Protein AF-A0A225VAF0-F1 (afdb_monomer)

pLDDT: mean 89.98, std 11.51, range [35.47, 98.06]

Organism: NCBI:txid4795

Secondary structure (DSSP, 8-state):
----PPPPHHHHHHHHHHHS-HHHHHHHHHS-HHHHT-HHHHHHHHHHHTS-----HHHHHHH----SSS-HHHHHHHHHHHHHHTT--TTS-HHHHHHHHHHHHHH-S-HHHHHHHTT---S-HHHHHHHHHHHHHH--

Radius of gyration: 22.58 Å; Cα contacts (8 Å, |Δi|>4): 90; chains: 1; bounding box: 59×29×58 Å

Mean predicted aligned error: 10.96 Å

Solvent-accessible surface area (backbone atoms only — not comparable to full-atom values): 8358 Å² total; per-residue (Å²): 136,84,77,83,76,79,77,51,44,70,57,53,48,51,54,50,58,76,74,48,57,68,72,56,47,52,56,50,66,74,45,56,69,78,37,66,66,30,47,71,56,38,52,52,54,46,41,68,74,73,38,79,73,71,54,58,46,51,49,46,42,74,67,59,72,63,60,92,90,52,53,72,56,56,41,49,54,55,50,52,55,30,28,57,69,36,70,48,69,37,82,78,40,67,69,40,31,52,58,49,48,52,56,51,48,74,45,52,84,53,64,69,61,32,57,70,54,55,91,61,86,71,93,45,72,67,58,51,50,53,54,41,51,54,53,54,66,73,74,109

Structure (mmCIF, N/CA/C/O backbone):
data_AF-A0A225VAF0-F1
#
_entry.id   AF-A0A225VAF0-F1
#
loop_
_atom_site.group_PDB
_atom_site.id
_atom_site.type_symbol
_atom_site.label_atom_id
_atom_site.label_alt_id
_atom_site.label_comp_id
_atom_site.label_asym_id
_atom_site.label_entity_id
_atom_site.label_seq_id
_atom_site.pdbx_PDB_ins_code
_atom_site.Cartn_x
_atom_site.Cartn_y
_atom_site.Cartn_z
_atom_site.occupancy
_atom_site.B_iso_or_equiv
_atom_site.auth_seq_id
_atom_site.auth_comp_id
_atom_site.auth_asym_id
_atom_site.auth_atom_id
_atom_site.pdbx_PDB_model_num
ATOM 1 N N . MET A 1 1 ? 37.175 -11.756 -6.910 1.00 35.47 1 MET A N 1
ATOM 2 C CA . MET A 1 1 ? 36.093 -10.779 -7.172 1.00 35.47 1 MET A CA 1
ATOM 3 C C . MET A 1 1 ? 35.606 -10.979 -8.606 1.00 35.47 1 MET A C 1
ATOM 5 O O . MET A 1 1 ? 36.273 -10.520 -9.521 1.00 35.47 1 MET A O 1
ATOM 9 N N . ALA A 1 2 ? 34.526 -11.733 -8.835 1.00 41.34 2 ALA A N 1
ATOM 10 C CA . ALA A 1 2 ? 33.973 -11.918 -10.181 1.00 41.34 2 ALA A CA 1
ATOM 11 C C . ALA A 1 2 ? 32.941 -10.816 -10.452 1.00 41.34 2 ALA A C 1
ATOM 13 O O . ALA A 1 2 ? 31.879 -10.794 -9.832 1.00 41.34 2 ALA A O 1
ATOM 14 N N . ALA A 1 3 ? 33.261 -9.880 -11.345 1.00 48.00 3 ALA A N 1
ATOM 15 C CA . ALA A 1 3 ? 32.289 -8.906 -11.823 1.00 48.00 3 ALA A CA 1
ATOM 16 C C . ALA A 1 3 ? 31.180 -9.658 -12.578 1.00 48.00 3 ALA A C 1
ATOM 18 O O . ALA A 1 3 ? 31.452 -10.328 -13.574 1.00 48.00 3 ALA A O 1
ATOM 19 N N . GLN A 1 4 ? 29.932 -9.574 -12.109 1.00 49.56 4 GLN A N 1
ATOM 20 C CA . GLN A 1 4 ? 28.780 -10.042 -12.880 1.00 49.56 4 GLN A CA 1
ATOM 21 C C . GLN A 1 4 ? 28.731 -9.248 -14.191 1.00 49.56 4 GLN A C 1
ATOM 23 O O . GLN A 1 4 ? 28.367 -8.073 -14.206 1.00 49.56 4 GLN A O 1
ATOM 28 N N . ALA A 1 5 ? 29.135 -9.872 -15.297 1.00 56.84 5 ALA A N 1
ATOM 29 C CA . ALA A 1 5 ? 29.089 -9.242 -16.606 1.00 56.84 5 ALA A CA 1
ATOM 30 C C . ALA A 1 5 ? 27.634 -8.886 -16.956 1.00 56.84 5 ALA A C 1
ATOM 32 O O . ALA A 1 5 ? 26.764 -9.757 -17.053 1.00 56.84 5 ALA A O 1
ATOM 33 N N . SER A 1 6 ? 27.365 -7.594 -17.150 1.00 78.50 6 SER A N 1
ATOM 34 C CA . SER A 1 6 ? 26.067 -7.112 -17.626 1.00 78.50 6 SER A CA 1
ATOM 35 C C . SER A 1 6 ? 25.765 -7.740 -18.987 1.00 78.50 6 SER A C 1
ATOM 37 O O . SER A 1 6 ? 26.555 -7.631 -19.924 1.00 78.50 6 SER A O 1
ATOM 39 N N . TRP A 1 7 ? 24.623 -8.421 -19.110 1.00 86.94 7 TRP A N 1
ATOM 40 C CA . TRP A 1 7 ? 24.230 -9.045 -20.374 1.00 86.94 7 TRP A CA 1
ATOM 41 C C . TRP A 1 7 ? 24.088 -8.004 -21.489 1.00 86.94 7 TRP A C 1
ATOM 43 O O . TRP A 1 7 ? 23.518 -6.926 -21.283 1.00 86.94 7 TRP A O 1
ATOM 53 N N . SER A 1 8 ? 24.527 -8.364 -22.697 1.00 93.50 8 SER A N 1
ATOM 54 C CA . SER A 1 8 ? 24.326 -7.533 -23.886 1.00 93.50 8 SER A CA 1
ATOM 55 C C . SER A 1 8 ? 22.842 -7.420 -24.253 1.00 93.50 8 SER A C 1
ATOM 57 O O . SER A 1 8 ? 22.039 -8.318 -23.977 1.00 93.50 8 SER A O 1
ATOM 59 N N . ASP A 1 9 ? 22.474 -6.335 -24.939 1.00 93.31 9 ASP A N 1
ATOM 60 C CA . ASP A 1 9 ? 21.102 -6.104 -25.410 1.00 93.31 9 ASP A CA 1
ATOM 61 C C . ASP A 1 9 ? 20.579 -7.271 -26.250 1.00 93.31 9 ASP A C 1
ATOM 63 O O . ASP A 1 9 ? 19.448 -7.719 -26.061 1.00 93.31 9 ASP A O 1
ATOM 67 N N . LYS A 1 10 ? 21.425 -7.843 -27.117 1.00 93.94 10 LYS A N 1
ATOM 68 C CA . LYS A 1 10 ? 21.078 -9.018 -27.931 1.00 93.94 10 LYS A CA 1
ATOM 69 C C . LYS A 1 10 ? 20.636 -10.205 -27.068 1.00 93.94 10 LYS A C 1
ATOM 71 O O . LYS A 1 10 ? 1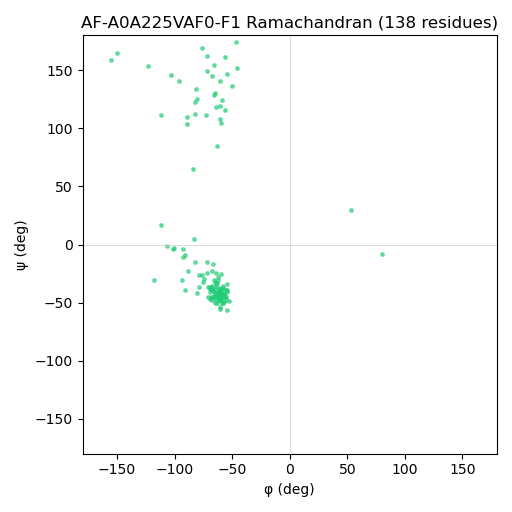9.652 -10.864 -27.406 1.00 93.94 10 LYS A O 1
ATOM 76 N N . VAL A 1 11 ? 21.336 -10.470 -25.962 1.00 95.12 11 VAL A N 1
ATOM 77 C CA . VAL A 1 11 ? 21.008 -11.569 -25.039 1.00 95.12 11 VAL A CA 1
ATOM 78 C C . VAL A 1 11 ? 19.707 -11.272 -24.293 1.00 95.12 11 VAL A C 1
ATOM 80 O O . VAL A 1 11 ? 18.815 -12.120 -24.272 1.00 95.12 11 VAL A O 1
ATOM 83 N N . LYS A 1 12 ? 19.549 -10.053 -23.758 1.00 94.75 12 LYS A N 1
ATOM 84 C CA . LYS A 1 12 ? 18.332 -9.628 -23.043 1.00 94.75 12 LYS A CA 1
ATOM 85 C C . LYS A 1 12 ? 17.085 -9.706 -23.929 1.00 94.75 12 LYS A C 1
ATOM 87 O O . LYS A 1 12 ? 16.072 -10.268 -23.522 1.00 94.75 12 LYS A O 1
ATOM 92 N N . ILE A 1 13 ? 17.177 -9.227 -25.171 1.00 95.56 13 ILE A N 1
ATOM 93 C CA . ILE A 1 13 ? 16.078 -9.260 -26.148 1.00 95.56 13 ILE A CA 1
ATOM 94 C C . ILE A 1 13 ? 15.718 -10.700 -26.526 1.00 95.56 13 ILE A C 1
ATOM 96 O O . ILE A 1 13 ? 14.536 -11.031 -26.625 1.00 95.56 13 ILE A O 1
ATOM 100 N N . ARG A 1 14 ? 16.713 -11.577 -26.720 1.00 95.19 14 ARG A N 1
ATOM 101 C CA . ARG A 1 14 ? 16.468 -12.997 -27.013 1.00 95.19 14 ARG A CA 1
ATOM 102 C C . ARG A 1 14 ? 15.710 -13.674 -25.869 1.00 95.19 14 ARG A C 1
ATOM 104 O O . ARG A 1 14 ? 14.711 -14.339 -26.125 1.00 95.19 14 ARG A O 1
ATOM 111 N N . GLN A 1 15 ? 16.156 -13.459 -24.631 1.00 94.56 15 GLN A N 1
ATOM 112 C CA . GLN A 1 15 ? 15.507 -13.996 -23.432 1.00 94.56 15 GLN A CA 1
ATOM 113 C C . GLN A 1 15 ? 14.083 -13.463 -23.264 1.00 94.56 15 GLN A C 1
ATOM 115 O O . GLN A 1 15 ? 13.165 -14.240 -23.020 1.00 94.56 15 GLN A O 1
ATOM 120 N N . PHE A 1 16 ? 13.884 -12.157 -23.466 1.00 93.31 16 PHE A N 1
ATOM 121 C CA . PHE A 1 16 ? 12.558 -11.545 -23.470 1.00 93.31 16 PHE A CA 1
ATOM 122 C C . PHE A 1 16 ? 11.640 -12.241 -24.476 1.00 93.31 16 PHE A C 1
ATOM 124 O O . PHE A 1 16 ? 10.624 -12.796 -24.080 1.00 93.31 16 PHE A O 1
ATOM 131 N N . ARG A 1 17 ? 12.023 -12.320 -25.756 1.00 93.44 17 ARG A N 1
ATOM 132 C CA . ARG A 1 17 ? 11.186 -12.948 -26.794 1.00 93.44 17 ARG A CA 1
ATOM 133 C C . ARG A 1 17 ? 10.849 -14.408 -26.493 1.00 93.44 17 ARG A C 1
ATOM 135 O O . ARG A 1 17 ? 9.736 -14.823 -26.789 1.00 93.44 17 ARG A O 1
ATOM 142 N N . GLY A 1 18 ? 11.784 -15.167 -25.919 1.00 93.56 18 GLY A N 1
ATOM 143 C CA . GLY A 1 18 ? 11.580 -16.580 -25.588 1.00 93.56 18 GLY A CA 1
ATOM 144 C C . GLY A 1 18 ? 10.561 -16.824 -24.472 1.00 93.56 18 GLY A C 1
ATOM 145 O O . GLY A 1 18 ? 9.987 -17.904 -24.409 1.00 93.56 18 GLY A O 1
ATOM 146 N N . ARG A 1 19 ? 10.309 -15.830 -23.611 1.00 93.19 19 ARG A N 1
ATOM 147 C CA . ARG A 1 19 ? 9.382 -15.940 -22.471 1.00 93.19 19 ARG A CA 1
ATOM 148 C C . ARG A 1 19 ? 8.019 -15.293 -22.718 1.00 93.19 19 ARG A C 1
ATOM 150 O O . ARG A 1 19 ? 7.161 -15.342 -21.843 1.00 93.19 19 ARG A O 1
ATOM 157 N N . MET A 1 20 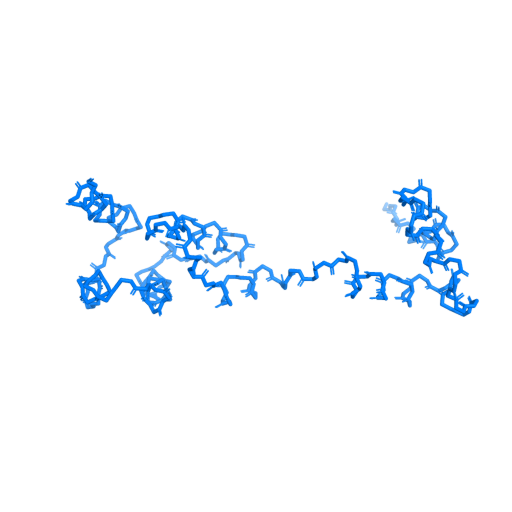? 7.826 -14.645 -23.866 1.00 92.88 20 MET A N 1
ATOM 158 C CA . MET A 1 20 ? 6.638 -13.833 -24.131 1.00 92.88 20 MET A CA 1
ATOM 159 C C . MET A 1 20 ? 5.557 -14.601 -24.913 1.00 92.88 20 MET A C 1
ATOM 161 O O . MET A 1 20 ? 5.885 -15.313 -25.870 1.00 92.88 20 MET A O 1
ATOM 165 N N . PRO A 1 21 ? 4.263 -14.414 -24.577 1.00 94.38 21 PRO A N 1
ATOM 166 C CA . PRO A 1 21 ? 3.142 -14.936 -25.361 1.00 94.38 21 PRO A CA 1
ATOM 167 C C . PRO A 1 21 ? 3.170 -14.472 -26.824 1.00 94.38 21 PRO A C 1
ATOM 169 O O . PRO A 1 21 ? 3.822 -13.480 -27.156 1.00 94.38 21 PRO A O 1
ATOM 172 N N . ALA A 1 22 ? 2.443 -15.173 -27.703 1.00 94.56 22 ALA A N 1
ATOM 173 C CA . ALA A 1 22 ? 2.379 -14.855 -29.138 1.00 94.56 22 ALA A CA 1
ATOM 174 C C . ALA A 1 22 ? 2.013 -13.384 -29.398 1.00 94.56 22 ALA A C 1
ATOM 176 O O . ALA A 1 22 ? 2.771 -12.676 -30.049 1.00 94.56 22 ALA A O 1
ATOM 177 N N . THR A 1 23 ? 0.965 -12.886 -28.744 1.00 94.62 23 THR A N 1
ATOM 178 C CA . THR A 1 23 ? 0.498 -11.495 -28.866 1.00 94.62 23 THR A CA 1
ATOM 179 C C . THR A 1 23 ? 1.581 -10.452 -28.568 1.00 94.62 23 THR A C 1
ATOM 181 O O . THR A 1 23 ? 1.697 -9.444 -29.261 1.00 94.62 23 THR A O 1
ATOM 184 N N . ILE A 1 24 ? 2.426 -10.696 -27.562 1.00 94.62 24 ILE A N 1
ATOM 185 C CA . ILE A 1 24 ? 3.539 -9.803 -27.209 1.00 94.62 24 ILE A CA 1
ATOM 186 C C . ILE A 1 24 ? 4.699 -9.935 -28.206 1.00 94.62 24 ILE A C 1
ATOM 188 O O . ILE A 1 24 ? 5.402 -8.958 -28.473 1.00 94.62 24 ILE A O 1
ATOM 192 N N . ARG A 1 25 ? 4.916 -11.125 -28.780 1.00 95.06 25 ARG A N 1
ATOM 193 C CA . ARG A 1 25 ? 5.910 -11.327 -29.846 1.00 95.06 25 ARG A CA 1
ATOM 194 C C . ARG A 1 25 ? 5.497 -10.627 -31.144 1.00 95.06 25 ARG A C 1
ATOM 196 O O . ARG A 1 25 ? 6.369 -10.036 -31.782 1.00 95.06 25 ARG A O 1
ATOM 203 N N . ASP A 1 26 ? 4.210 -10.623 -31.475 1.00 96.12 26 ASP A N 1
ATOM 204 C CA . ASP A 1 26 ? 3.661 -9.923 -32.642 1.00 96.12 26 ASP A CA 1
ATOM 205 C C . ASP A 1 26 ? 3.748 -8.405 -32.458 1.00 96.12 26 ASP A C 1
ATOM 207 O O . ASP A 1 26 ? 4.283 -7.699 -33.316 1.00 96.12 26 ASP A O 1
ATOM 211 N N . TRP A 1 27 ? 3.374 -7.908 -31.272 1.00 96.12 27 TRP A N 1
ATOM 212 C CA . TRP A 1 27 ? 3.626 -6.518 -30.892 1.00 96.12 27 TRP A CA 1
ATOM 213 C C . TRP A 1 27 ? 5.111 -6.156 -31.002 1.00 96.12 27 TRP A C 1
ATOM 215 O O . TRP A 1 27 ? 5.451 -5.110 -31.545 1.00 96.12 27 TRP A O 1
ATOM 225 N N . TYR A 1 28 ? 6.023 -7.008 -30.524 1.00 96.06 28 TYR A N 1
ATOM 226 C CA . TYR A 1 28 ? 7.457 -6.765 -30.682 1.00 96.06 28 TYR A CA 1
ATOM 227 C C . TYR A 1 28 ? 7.849 -6.667 -32.162 1.00 96.06 28 TYR A C 1
ATOM 229 O O . TYR A 1 28 ? 8.634 -5.785 -32.512 1.00 96.06 28 TYR A O 1
ATOM 237 N N . ALA A 1 29 ? 7.325 -7.546 -33.022 1.00 95.12 29 ALA A N 1
ATOM 238 C CA . ALA A 1 29 ? 7.664 -7.609 -34.443 1.00 95.12 29 ALA A CA 1
ATOM 239 C C . ALA A 1 29 ? 7.265 -6.338 -35.209 1.00 95.12 29 ALA A C 1
ATOM 241 O O . ALA A 1 29 ? 8.015 -5.918 -36.093 1.00 95.12 29 ALA A O 1
ATOM 242 N N . GLN A 1 30 ? 6.163 -5.688 -34.820 1.00 96.31 30 GLN A N 1
ATOM 243 C CA . GLN A 1 30 ? 5.694 -4.447 -35.447 1.00 96.31 30 GLN A CA 1
ATOM 244 C C . GLN A 1 30 ? 6.563 -3.219 -35.107 1.00 96.31 30 GLN A C 1
ATOM 246 O O . GLN A 1 30 ? 6.448 -2.171 -35.741 1.00 96.31 30 GLN A O 1
ATOM 251 N N . LEU A 1 31 ? 7.424 -3.303 -34.084 1.00 96.06 31 LEU A N 1
ATOM 252 C CA . LEU A 1 31 ? 8.233 -2.164 -33.652 1.00 96.06 31 LEU A CA 1
ATOM 253 C C . LEU A 1 31 ? 9.359 -1.838 -34.657 1.00 96.06 31 LEU A C 1
ATOM 255 O O . LEU A 1 31 ? 9.963 -2.743 -35.252 1.00 96.06 31 LEU A O 1
ATOM 259 N N . PRO A 1 32 ? 9.754 -0.552 -34.771 1.00 97.06 32 PRO A N 1
ATOM 260 C CA . PRO A 1 32 ? 10.910 -0.154 -35.566 1.00 97.06 32 PRO A CA 1
ATOM 261 C C . 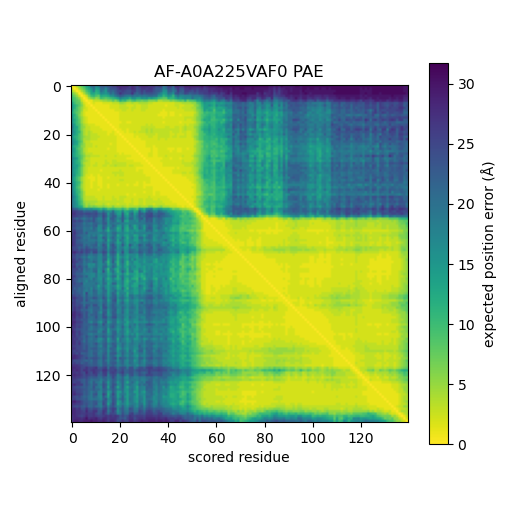PRO A 1 32 ? 12.180 -0.903 -35.154 1.00 97.06 32 PRO A C 1
ATOM 263 O O . PRO A 1 32 ? 12.406 -1.184 -33.972 1.00 97.06 32 PRO A O 1
ATOM 266 N N . LYS A 1 33 ? 13.059 -1.175 -36.125 1.00 95.88 33 LYS A N 1
ATOM 267 C CA . LYS A 1 33 ? 14.322 -1.901 -35.908 1.00 95.88 33 LYS A CA 1
ATOM 268 C C . LYS A 1 33 ? 15.188 -1.255 -34.811 1.00 95.88 33 LYS A C 1
ATOM 270 O O . LYS A 1 33 ? 15.733 -1.964 -33.969 1.00 95.88 33 LYS A O 1
ATOM 275 N N . SER A 1 34 ? 15.233 0.079 -34.760 1.00 95.00 34 SER A N 1
ATOM 276 C CA . SER A 1 34 ? 15.932 0.855 -33.720 1.00 95.00 34 SER A CA 1
ATOM 277 C C . SER A 1 34 ? 15.438 0.552 -32.301 1.00 95.00 34 SER A C 1
ATOM 279 O O . SER A 1 34 ? 16.229 0.502 -31.364 1.00 95.00 34 SER A O 1
ATOM 281 N N . THR A 1 35 ? 14.138 0.291 -32.140 1.00 94.62 35 THR A N 1
ATOM 282 C CA . THR A 1 35 ? 13.535 -0.093 -30.857 1.00 94.62 35 THR A CA 1
ATOM 283 C C . THR A 1 35 ? 13.748 -1.579 -30.573 1.00 94.62 35 THR A C 1
ATOM 285 O O . THR A 1 35 ? 14.092 -1.947 -29.455 1.00 94.62 35 THR A O 1
ATOM 288 N N . ARG A 1 36 ? 13.602 -2.446 -31.585 1.00 95.31 36 ARG A N 1
ATOM 289 C CA . ARG A 1 36 ? 13.732 -3.907 -31.440 1.00 95.31 36 ARG A CA 1
ATOM 290 C C . ARG A 1 36 ? 15.121 -4.387 -31.026 1.00 95.31 36 ARG A C 1
ATOM 292 O O . ARG A 1 36 ? 15.209 -5.487 -30.482 1.00 95.31 36 ARG A O 1
ATOM 299 N N . HIS A 1 37 ? 16.170 -3.611 -31.306 1.00 95.19 37 HIS A N 1
ATOM 300 C CA . HIS A 1 37 ? 17.566 -3.950 -30.997 1.00 95.19 37 HIS A CA 1
ATOM 301 C C . HIS A 1 37 ? 18.171 -3.166 -29.828 1.00 95.19 37 HIS A C 1
ATOM 303 O O . HIS A 1 37 ? 19.317 -3.426 -29.475 1.00 95.19 37 HIS A O 1
ATOM 309 N N . ASN A 1 38 ? 17.421 -2.245 -29.221 1.00 96.19 38 ASN A N 1
ATOM 310 C CA . ASN A 1 38 ? 17.858 -1.476 -28.063 1.00 96.19 38 ASN A CA 1
ATOM 311 C C . ASN A 1 38 ? 17.035 -1.901 -26.845 1.00 96.19 38 ASN A C 1
ATOM 313 O O . ASN A 1 38 ? 15.832 -1.633 -26.768 1.00 96.19 38 ASN A O 1
ATOM 317 N N . TRP A 1 39 ? 17.676 -2.567 -25.884 1.00 95.19 39 TRP A N 1
ATOM 318 C CA . TRP A 1 39 ? 16.989 -3.109 -24.714 1.00 95.19 39 TRP A CA 1
ATOM 319 C C . TRP A 1 39 ? 16.326 -2.011 -23.886 1.00 95.19 39 TRP A C 1
ATOM 321 O O . TRP A 1 39 ? 15.198 -2.191 -23.426 1.00 95.19 39 TRP A O 1
ATOM 331 N N . LYS A 1 40 ? 16.982 -0.856 -23.724 1.00 94.25 40 LYS A N 1
ATOM 332 C CA . LYS A 1 40 ? 16.452 0.263 -22.934 1.00 94.25 40 LYS A CA 1
ATOM 333 C C . LYS A 1 40 ? 15.153 0.798 -23.542 1.00 94.25 40 LYS A C 1
ATOM 335 O O . LYS A 1 40 ? 14.170 0.972 -22.824 1.00 94.25 40 LYS A O 1
ATOM 340 N N . LEU A 1 41 ? 15.115 1.002 -24.861 1.00 95.94 41 LEU A N 1
ATOM 341 C CA . LEU A 1 41 ? 13.913 1.468 -25.563 1.00 95.94 41 LEU A CA 1
ATOM 342 C C . LEU A 1 41 ? 12.793 0.421 -25.551 1.00 95.94 41 LEU A C 1
ATOM 344 O O . LEU A 1 41 ? 11.643 0.760 -25.259 1.00 95.94 41 LEU A O 1
ATOM 348 N N . LEU A 1 42 ? 13.124 -0.846 -25.823 1.00 95.62 42 LEU A N 1
ATOM 349 C CA . LEU A 1 42 ? 12.162 -1.948 -25.812 1.00 95.62 42 LEU A CA 1
ATOM 350 C C . LEU A 1 42 ? 11.519 -2.131 -24.432 1.00 95.62 42 LEU A C 1
ATOM 352 O O . LEU A 1 42 ? 10.294 -2.126 -24.323 1.00 95.62 42 LEU A O 1
ATOM 356 N N . SER A 1 43 ? 12.335 -2.268 -23.384 1.00 91.94 43 SER A N 1
ATOM 357 C CA . SER A 1 43 ? 11.862 -2.498 -22.012 1.00 91.94 43 SER A CA 1
ATOM 358 C C . SER A 1 43 ? 11.053 -1.318 -21.474 1.00 91.94 43 SER A C 1
ATOM 360 O O . SER A 1 43 ? 10.045 -1.537 -20.811 1.00 91.94 43 SER A O 1
ATOM 362 N N . THR A 1 44 ? 11.409 -0.079 -21.834 1.00 90.25 44 THR A N 1
ATOM 363 C CA . THR A 1 44 ? 10.613 1.111 -21.489 1.00 90.25 44 THR A CA 1
ATOM 364 C C . THR A 1 44 ? 9.232 1.074 -22.145 1.00 90.25 44 THR A C 1
ATOM 366 O O . THR A 1 44 ? 8.229 1.310 -21.474 1.00 90.25 44 THR A O 1
ATOM 369 N N . LYS A 1 45 ? 9.143 0.774 -23.450 1.00 92.81 45 LYS A N 1
ATOM 370 C CA . LYS A 1 45 ? 7.843 0.683 -24.139 1.00 92.81 45 LYS A CA 1
ATOM 371 C C . LYS A 1 45 ? 6.997 -0.470 -23.607 1.00 92.81 45 LYS A C 1
ATOM 373 O O . LYS A 1 45 ? 5.813 -0.277 -23.352 1.00 92.81 45 LYS A O 1
ATOM 378 N N . PHE A 1 46 ? 7.609 -1.636 -23.406 1.00 91.62 46 PHE A N 1
ATOM 379 C CA . PH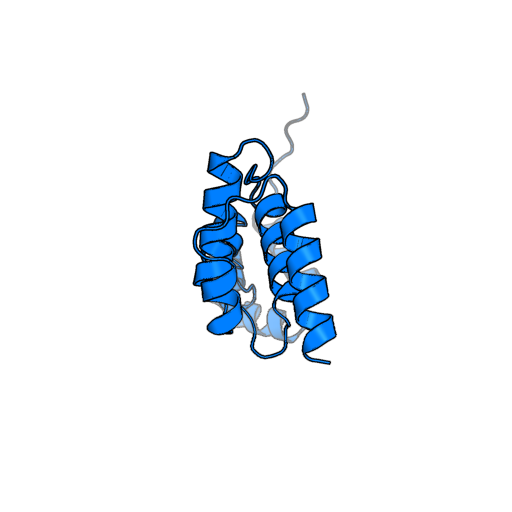E A 1 46 ? 6.934 -2.796 -22.831 1.00 91.62 46 PHE A CA 1
ATOM 380 C C . PHE A 1 46 ? 6.408 -2.487 -21.424 1.00 91.62 46 PHE A C 1
ATOM 382 O O . PHE A 1 46 ? 5.235 -2.709 -21.139 1.00 91.62 46 PHE A O 1
ATOM 389 N N . GLY A 1 47 ? 7.253 -1.890 -20.580 1.00 87.56 47 GLY A N 1
ATOM 390 C CA . GLY A 1 47 ? 6.904 -1.492 -19.222 1.00 87.56 47 GLY A CA 1
ATOM 391 C C . GLY A 1 47 ? 5.793 -0.445 -19.149 1.00 87.56 47 GLY A C 1
ATOM 392 O O . GLY A 1 47 ? 5.056 -0.440 -18.179 1.00 87.56 47 GLY A O 1
ATOM 393 N N . LYS A 1 48 ? 5.630 0.415 -20.162 1.00 84.62 48 LYS A N 1
ATOM 394 C CA . LYS A 1 48 ? 4.514 1.375 -20.234 1.00 84.62 48 LYS A CA 1
ATOM 395 C C . LYS A 1 48 ? 3.198 0.748 -20.695 1.00 84.62 48 LYS A C 1
ATOM 397 O O . LYS A 1 48 ? 2.143 1.182 -20.253 1.00 84.62 48 LYS A O 1
ATOM 402 N N . LEU A 1 49 ? 3.258 -0.207 -21.625 1.00 86.88 49 LEU A N 1
ATOM 403 C CA . LEU A 1 49 ? 2.068 -0.767 -22.277 1.00 86.88 49 LEU A CA 1
ATOM 404 C C . LEU A 1 49 ? 1.503 -1.991 -21.555 1.00 86.88 49 LEU A C 1
ATOM 406 O O . LEU A 1 49 ? 0.290 -2.152 -21.486 1.00 86.88 49 LEU A O 1
ATOM 410 N N . TYR A 1 50 ? 2.376 -2.858 -21.046 1.00 84.69 50 TYR A N 1
ATOM 411 C CA . TYR A 1 50 ? 1.990 -4.185 -20.560 1.00 84.69 50 TYR A CA 1
ATOM 412 C C . TYR A 1 50 ? 2.268 -4.386 -19.083 1.00 84.69 50 TYR A C 1
ATOM 414 O O . TYR A 1 50 ? 1.534 -5.105 -18.408 1.00 84.69 50 TYR A O 1
ATOM 422 N N . CYS A 1 51 ? 3.300 -3.737 -18.550 1.00 79.69 51 CYS A N 1
ATOM 423 C CA . CYS A 1 51 ? 3.431 -3.655 -17.110 1.00 79.69 51 CYS A CA 1
ATOM 424 C C . CYS A 1 51 ? 2.539 -2.509 -16.638 1.00 79.69 51 CYS A C 1
ATOM 426 O O . CYS A 1 51 ? 2.720 -1.356 -17.016 1.00 79.69 51 CYS A O 1
ATOM 428 N N . ARG A 1 52 ? 1.595 -2.791 -15.741 1.00 66.44 52 ARG A N 1
ATOM 429 C CA . ARG A 1 52 ? 1.205 -1.739 -14.807 1.00 66.44 52 ARG A CA 1
ATOM 430 C C . ARG A 1 52 ? 2.481 -1.421 -14.044 1.00 66.44 52 ARG A C 1
ATOM 432 O O . ARG A 1 52 ? 2.921 -2.256 -13.256 1.00 66.44 52 ARG A O 1
ATOM 439 N N . ILE A 1 53 ? 3.093 -0.262 -14.290 1.00 56.84 53 ILE A N 1
ATOM 440 C CA . ILE A 1 53 ? 3.998 0.323 -13.305 1.00 56.84 53 ILE A CA 1
ATOM 441 C C . ILE A 1 53 ? 3.092 0.595 -12.108 1.00 56.84 53 ILE A C 1
ATOM 443 O O . ILE A 1 53 ? 2.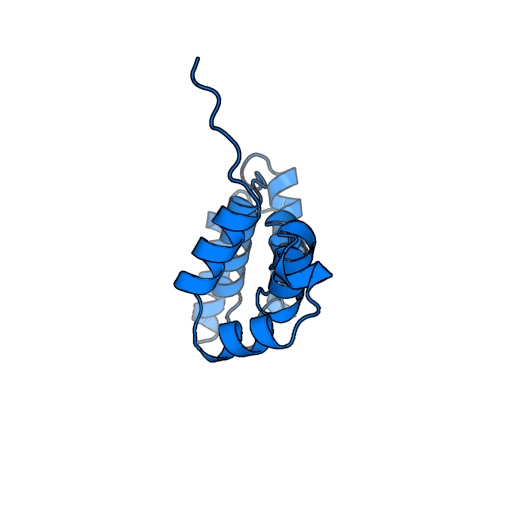494 1.656 -11.970 1.00 56.84 53 ILE A O 1
ATOM 447 N N . THR A 1 54 ? 2.888 -0.421 -11.274 1.00 57.50 54 THR A N 1
ATOM 448 C CA . THR A 1 54 ? 2.560 -0.172 -9.888 1.00 57.50 54 THR A CA 1
ATOM 449 C C . THR A 1 54 ? 3.714 0.693 -9.429 1.00 57.50 54 THR A C 1
ATOM 451 O O . THR A 1 54 ? 4.860 0.253 -9.548 1.00 57.50 54 THR A O 1
ATOM 454 N N . GLY A 1 55 ? 3.427 1.938 -9.055 1.00 65.25 55 GLY A N 1
ATOM 455 C CA . GLY A 1 55 ? 4.433 2.890 -8.606 1.00 65.25 55 GLY A CA 1
ATOM 456 C C . GLY A 1 55 ? 5.397 2.290 -7.585 1.00 65.25 55 GLY A C 1
ATOM 457 O O . GLY A 1 55 ? 5.203 1.164 -7.107 1.00 65.25 55 GLY A O 1
ATOM 458 N N . SER A 1 56 ? 6.430 3.039 -7.199 1.00 85.56 56 SER A N 1
ATOM 459 C CA . SER A 1 56 ? 7.293 2.613 -6.082 1.00 85.56 56 SER A CA 1
ATOM 460 C C . SER A 1 56 ? 6.446 2.124 -4.892 1.00 85.56 56 SER A C 1
ATOM 462 O O . SER A 1 56 ? 5.309 2.568 -4.719 1.00 85.56 56 SER A O 1
ATOM 464 N N . TYR A 1 57 ? 6.945 1.210 -4.054 1.00 89.12 57 TYR A N 1
ATOM 465 C CA . TYR A 1 57 ? 6.151 0.756 -2.901 1.00 89.12 57 TYR A CA 1
ATOM 466 C C . TYR A 1 57 ? 5.679 1.934 -2.030 1.00 89.12 57 TYR A C 1
ATOM 468 O O . TYR A 1 57 ? 4.540 1.935 -1.559 1.00 89.12 57 TYR A O 1
ATOM 476 N N . ALA A 1 58 ? 6.499 2.985 -1.926 1.00 88.25 58 ALA A N 1
ATOM 477 C CA . ALA A 1 58 ? 6.122 4.262 -1.332 1.00 88.25 58 ALA A CA 1
ATOM 478 C C . ALA A 1 58 ? 4.924 4.912 -2.045 1.00 88.25 58 ALA A C 1
ATOM 480 O O . ALA A 1 58 ? 3.936 5.259 -1.400 1.00 88.25 58 ALA A O 1
ATOM 481 N N . GLU A 1 59 ? 4.964 5.037 -3.371 1.00 90.12 59 GLU A N 1
ATOM 482 C CA . GLU A 1 59 ? 3.854 5.571 -4.163 1.00 90.12 59 GLU A CA 1
ATOM 483 C C . GLU A 1 59 ? 2.578 4.743 -3.986 1.00 90.12 59 GLU A C 1
ATOM 485 O O . GLU A 1 59 ? 1.512 5.312 -3.751 1.00 90.12 59 GLU A O 1
ATOM 490 N N . GLN A 1 60 ? 2.672 3.411 -4.010 1.00 91.25 60 GLN A N 1
ATOM 491 C CA . GLN A 1 60 ? 1.533 2.529 -3.751 1.00 91.25 60 GLN A CA 1
ATOM 492 C C . GLN A 1 60 ? 0.931 2.786 -2.369 1.00 91.25 60 GLN A C 1
ATOM 494 O O . GLN A 1 60 ? -0.286 2.895 -2.252 1.00 91.25 60 GLN A O 1
ATOM 499 N N . TYR A 1 61 ? 1.759 2.925 -1.331 1.00 94.94 61 TYR A N 1
ATOM 500 C CA . TYR A 1 61 ? 1.313 3.237 0.026 1.00 94.94 61 TYR A CA 1
ATOM 501 C C . TYR A 1 61 ? 0.628 4.615 0.115 1.00 94.94 61 TYR A C 1
ATOM 503 O O . TYR A 1 61 ? -0.501 4.729 0.610 1.00 94.94 61 TYR A O 1
ATOM 511 N N . PHE A 1 62 ? 1.257 5.671 -0.410 1.00 92.31 62 PHE A N 1
ATOM 512 C CA . PHE A 1 62 ? 0.721 7.031 -0.313 1.00 92.31 62 PHE A CA 1
ATOM 513 C C . PHE A 1 62 ? -0.539 7.235 -1.161 1.00 92.31 62 PHE A C 1
ATOM 515 O O . PHE A 1 62 ? -1.476 7.894 -0.702 1.00 92.31 62 PHE A O 1
ATOM 522 N N . THR A 1 63 ? -0.627 6.615 -2.339 1.00 93.19 63 THR A N 1
ATOM 523 C CA . THR A 1 63 ? -1.761 6.785 -3.269 1.00 93.19 63 THR A CA 1
ATOM 524 C C . THR A 1 63 ? -2.894 5.779 -3.064 1.00 93.19 63 THR A C 1
ATOM 526 O O . THR A 1 63 ? -3.972 5.962 -3.630 1.00 93.19 63 THR A O 1
ATOM 529 N N . MET A 1 64 ? -2.701 4.749 -2.227 1.00 95.12 64 MET A N 1
ATOM 530 C CA . MET A 1 64 ? -3.698 3.704 -1.973 1.00 95.12 64 MET A CA 1
ATOM 531 C C . MET A 1 64 ? -5.076 4.289 -1.636 1.00 95.12 64 MET A C 1
ATOM 533 O O . MET A 1 64 ? -5.152 5.199 -0.823 1.00 95.12 64 MET A O 1
ATOM 537 N N . LYS A 1 65 ? -6.169 3.762 -2.189 1.00 96.12 65 LYS A N 1
ATOM 538 C CA . LYS A 1 65 ? -7.544 4.163 -1.829 1.00 96.12 65 LYS A CA 1
ATOM 539 C C . LYS A 1 65 ? -8.347 2.960 -1.361 1.00 96.12 65 LYS A C 1
ATOM 541 O O . LYS A 1 65 ? -8.045 1.847 -1.798 1.00 96.12 65 LYS A O 1
ATOM 546 N N . MET A 1 66 ? -9.357 3.195 -0.525 1.00 97.19 66 MET A N 1
ATOM 547 C CA . MET A 1 66 ? -10.310 2.164 -0.121 1.00 97.19 66 MET A CA 1
ATOM 548 C C . MET A 1 66 ? -11.152 1.714 -1.328 1.00 97.19 66 MET A C 1
ATOM 550 O O . MET A 1 66 ? -11.722 2.540 -2.051 1.00 97.19 66 MET A O 1
ATOM 554 N N . ARG A 1 67 ? -11.221 0.405 -1.572 1.00 96.19 67 ARG A N 1
ATOM 555 C CA . ARG A 1 67 ? -12.039 -0.215 -2.629 1.00 96.19 67 ARG A CA 1
ATOM 556 C C . ARG A 1 67 ? -13.524 -0.136 -2.257 1.00 96.19 67 ARG A C 1
ATOM 558 O O . ARG A 1 67 ? -13.877 0.192 -1.133 1.00 96.19 67 ARG A O 1
ATOM 565 N N . SER A 1 68 ? -14.430 -0.302 -3.218 1.00 93.19 68 SER A N 1
ATOM 566 C CA . SER A 1 68 ? -15.880 -0.348 -2.936 1.00 93.19 68 SER A CA 1
ATOM 567 C C . SER A 1 68 ? -16.312 -1.667 -2.302 1.00 93.19 68 SER A C 1
ATOM 569 O O . SER A 1 68 ? -17.261 -1.672 -1.538 1.00 93.19 68 SER A O 1
ATOM 571 N N . SER A 1 69 ? -15.606 -2.754 -2.607 1.00 93.31 69 SER A N 1
ATOM 572 C CA . SER A 1 69 ? -15.937 -4.107 -2.161 1.00 93.31 69 SER A CA 1
ATOM 573 C C . SER A 1 69 ? -15.251 -4.536 -0.865 1.00 93.31 69 SER A C 1
ATOM 575 O O . SER A 1 69 ? -15.463 -5.662 -0.434 1.00 93.31 69 SER A O 1
ATOM 577 N N . GLU A 1 70 ? -14.366 -3.709 -0.301 1.00 95.06 70 GLU A N 1
ATOM 578 C CA . GLU A 1 70 ? -13.633 -4.069 0.915 1.00 95.06 70 GLU A CA 1
ATOM 579 C C . GLU A 1 70 ? -14.220 -3.362 2.135 1.00 95.06 70 GLU A C 1
ATOM 581 O O . GLU A 1 70 ? -14.663 -2.215 2.042 1.00 95.06 70 GLU A O 1
ATOM 586 N N . THR A 1 71 ? -14.180 -4.035 3.279 1.00 95.38 71 THR A N 1
ATOM 587 C CA . THR A 1 71 ? -14.549 -3.450 4.569 1.00 95.38 71 THR A CA 1
ATOM 588 C C . THR A 1 71 ? -13.446 -2.526 5.101 1.00 95.38 71 THR A C 1
ATOM 590 O O . THR A 1 71 ? -12.322 -2.498 4.583 1.00 95.38 71 THR A O 1
ATOM 593 N N . ALA A 1 72 ? -13.740 -1.763 6.157 1.00 95.94 72 ALA A N 1
ATOM 594 C CA . ALA A 1 72 ? -12.751 -0.901 6.803 1.00 95.94 72 ALA A CA 1
ATOM 595 C C . ALA A 1 72 ? -11.554 -1.716 7.337 1.00 95.94 72 ALA A C 1
ATOM 597 O O . ALA A 1 72 ? -10.402 -1.353 7.086 1.00 95.94 72 ALA A O 1
ATOM 598 N N . LEU A 1 73 ? -11.800 -2.871 7.969 1.00 96.69 73 LEU A N 1
ATOM 599 C CA . LEU A 1 73 ? -10.745 -3.754 8.473 1.00 96.69 73 LEU A CA 1
ATOM 600 C C . LEU A 1 73 ? -9.888 -4.341 7.344 1.00 96.69 73 LEU A C 1
ATOM 602 O O . LEU A 1 73 ? -8.659 -4.358 7.429 1.00 96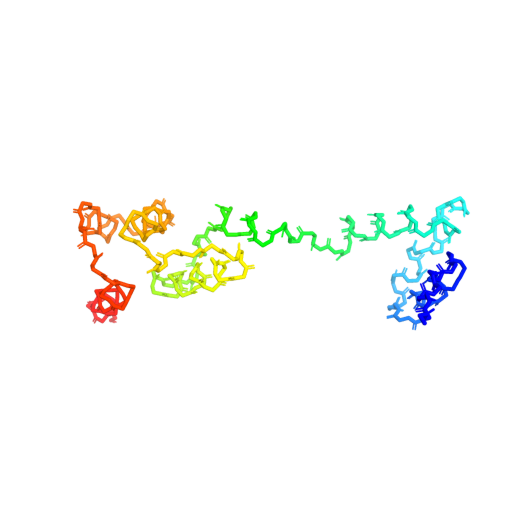.69 73 LEU A O 1
ATOM 606 N N . GLN A 1 74 ? -10.513 -4.774 6.247 1.00 97.50 74 GLN A N 1
ATOM 607 C CA . GLN A 1 74 ? -9.785 -5.277 5.079 1.00 97.50 74 GLN A CA 1
ATOM 608 C C . GLN A 1 74 ? -8.899 -4.190 4.458 1.00 97.50 74 GLN A C 1
ATOM 610 O O . GLN A 1 74 ? -7.739 -4.445 4.113 1.00 97.50 74 GLN A O 1
ATOM 615 N N . PHE A 1 75 ? -9.414 -2.959 4.361 1.00 97.88 75 PHE A N 1
ATOM 616 C CA . PHE A 1 75 ? -8.626 -1.819 3.910 1.00 97.88 75 PHE A CA 1
ATOM 617 C C . PHE A 1 75 ? -7.453 -1.526 4.855 1.00 97.88 75 PHE A C 1
ATOM 619 O O . PHE A 1 75 ? -6.334 -1.302 4.383 1.00 97.88 75 PHE A O 1
ATOM 626 N N . PHE A 1 76 ? -7.680 -1.583 6.170 1.00 97.69 76 PHE A N 1
ATOM 627 C CA . PHE A 1 76 ? -6.651 -1.391 7.191 1.00 97.69 76 PHE A CA 1
ATOM 628 C C . PHE A 1 76 ? -5.493 -2.383 7.023 1.00 97.69 76 PHE A C 1
ATOM 630 O O . PHE A 1 76 ? -4.335 -1.974 6.921 1.00 97.69 76 PHE A O 1
ATOM 637 N N . TYR A 1 77 ? -5.787 -3.678 6.873 1.00 98.06 77 TYR A N 1
ATOM 638 C CA . TYR A 1 77 ? -4.759 -4.696 6.634 1.00 98.06 77 TYR A CA 1
ATOM 639 C C . TYR A 1 77 ? -3.974 -4.462 5.348 1.00 98.06 77 TYR A C 1
ATOM 641 O O . TYR A 1 77 ? -2.744 -4.571 5.331 1.00 98.06 77 TYR A O 1
ATOM 649 N N . ARG A 1 78 ? -4.665 -4.097 4.265 1.00 97.94 78 ARG A N 1
ATOM 650 C CA . ARG A 1 78 ? -4.019 -3.820 2.981 1.00 97.94 78 ARG A CA 1
ATOM 651 C C . ARG A 1 78 ? -3.099 -2.601 3.057 1.00 97.94 78 ARG A C 1
ATOM 653 O O . ARG A 1 78 ? -2.018 -2.621 2.463 1.00 97.94 78 ARG A O 1
ATOM 660 N N . LEU A 1 79 ? -3.498 -1.566 3.795 1.00 97.81 79 LEU A N 1
ATOM 661 C CA . LEU A 1 79 ? -2.688 -0.370 4.010 1.00 97.81 79 LEU A CA 1
ATOM 662 C C . LEU A 1 79 ? -1.464 -0.658 4.893 1.00 97.81 79 LEU A C 1
ATOM 664 O O . LEU A 1 79 ? -0.370 -0.199 4.561 1.00 97.81 79 LEU A O 1
ATOM 668 N N . ASN A 1 80 ? -1.615 -1.464 5.950 1.00 97.75 80 ASN A N 1
ATOM 669 C CA . ASN A 1 80 ? -0.504 -1.907 6.800 1.00 97.75 80 ASN A CA 1
ATOM 670 C C . ASN A 1 80 ? 0.527 -2.700 5.985 1.00 97.75 80 ASN A C 1
ATOM 672 O O . ASN A 1 80 ? 1.721 -2.407 6.032 1.00 97.75 80 ASN A O 1
ATOM 676 N N . ALA A 1 81 ? 0.070 -3.652 5.167 1.00 97.38 81 ALA A N 1
ATOM 677 C CA . ALA A 1 81 ? 0.943 -4.432 4.294 1.00 97.38 81 ALA A CA 1
ATOM 678 C C . ALA A 1 81 ? 1.694 -3.548 3.281 1.00 97.38 81 ALA A C 1
ATOM 680 O O . ALA A 1 81 ? 2.872 -3.775 3.006 1.00 97.38 81 ALA A O 1
ATOM 681 N N . ALA A 1 82 ? 1.039 -2.517 2.739 1.00 96.38 82 ALA A N 1
ATOM 682 C CA . ALA A 1 82 ? 1.688 -1.556 1.851 1.00 96.38 82 ALA A CA 1
ATOM 683 C C . ALA A 1 82 ? 2.721 -0.685 2.574 1.00 96.38 82 ALA A C 1
ATOM 685 O O . ALA A 1 82 ? 3.780 -0.427 2.012 1.00 96.38 82 ALA A O 1
ATOM 686 N N . ALA A 1 83 ? 2.450 -0.276 3.815 1.00 96.94 83 ALA A N 1
ATOM 687 C CA . ALA A 1 83 ? 3.414 0.452 4.633 1.00 96.94 83 ALA A CA 1
ATOM 688 C C . ALA A 1 83 ? 4.671 -0.385 4.912 1.00 96.94 83 ALA A C 1
ATOM 690 O O . ALA A 1 83 ? 5.773 0.137 4.778 1.00 96.94 83 ALA A O 1
ATOM 691 N N . VAL A 1 84 ? 4.517 -1.679 5.221 1.00 96.56 84 VAL A N 1
ATOM 692 C CA . VAL A 1 84 ? 5.652 -2.604 5.403 1.00 96.56 84 VAL A CA 1
ATOM 693 C C . VAL A 1 84 ? 6.465 -2.731 4.114 1.00 96.56 84 VAL A C 1
ATOM 695 O O . VAL A 1 84 ? 7.681 -2.577 4.145 1.00 96.56 84 VAL A O 1
ATOM 698 N N . LYS A 1 85 ? 5.807 -2.936 2.965 1.00 94.94 85 LYS A N 1
ATOM 699 C CA . LYS A 1 85 ? 6.489 -3.006 1.657 1.00 94.94 85 LYS A CA 1
ATOM 700 C C . LYS A 1 85 ? 7.200 -1.708 1.277 1.00 94.94 85 LYS A C 1
ATOM 702 O O . LYS A 1 85 ? 8.186 -1.742 0.554 1.00 94.94 85 LYS A O 1
ATOM 707 N N . ALA A 1 86 ? 6.681 -0.573 1.734 1.00 94.12 86 ALA A N 1
ATOM 708 C CA . ALA A 1 86 ? 7.278 0.742 1.544 1.00 94.12 86 ALA A CA 1
ATOM 709 C C . ALA A 1 86 ? 8.370 1.070 2.574 1.00 94.12 86 ALA A C 1
ATOM 711 O O . ALA A 1 86 ? 8.817 2.214 2.606 1.00 94.12 86 ALA A O 1
ATOM 712 N N . GLU A 1 87 ? 8.733 0.119 3.444 1.00 94.12 87 GLU A N 1
ATOM 713 C CA . GLU A 1 87 ? 9.679 0.312 4.548 1.00 94.12 87 GLU A CA 1
ATOM 714 C C . GLU A 1 87 ? 9.305 1.504 5.444 1.00 94.12 87 GLU A C 1
ATOM 716 O O . GLU A 1 87 ? 10.153 2.156 6.047 1.00 94.12 87 GLU A O 1
ATOM 721 N N . ASN A 1 88 ? 8.010 1.815 5.547 1.00 92.38 88 ASN A N 1
ATOM 722 C CA . ASN A 1 88 ? 7.513 2.876 6.406 1.00 92.38 88 ASN A CA 1
ATOM 723 C C . ASN A 1 88 ? 7.379 2.332 7.838 1.00 92.38 88 ASN A C 1
ATOM 725 O O . ASN A 1 88 ? 6.488 1.518 8.084 1.00 92.38 88 ASN A O 1
ATOM 729 N N . PRO A 1 89 ? 8.181 2.785 8.818 1.00 92.69 89 PRO A N 1
ATOM 730 C CA . PRO A 1 89 ? 8.202 2.202 10.156 1.00 92.69 89 PRO A CA 1
ATOM 731 C C . PRO A 1 89 ? 7.090 2.808 11.027 1.00 92.69 89 PRO A C 1
ATOM 733 O O . PRO A 1 89 ? 7.339 3.524 11.992 1.00 92.69 89 PRO A O 1
ATOM 736 N N . PHE A 1 90 ? 5.828 2.568 10.668 1.00 95.12 90 PHE A N 1
ATOM 737 C CA . PHE A 1 90 ? 4.667 3.169 11.339 1.00 95.12 90 PHE A CA 1
ATOM 738 C C . PHE A 1 90 ? 4.465 2.709 12.788 1.00 95.12 90 PHE A C 1
ATOM 740 O O . PHE A 1 90 ? 3.743 3.361 13.532 1.00 95.12 90 PHE A O 1
ATOM 747 N N . GLN A 1 91 ? 5.100 1.612 13.201 1.00 94.38 91 GLN A N 1
ATOM 748 C CA . GLN A 1 91 ? 4.957 1.056 14.549 1.00 94.38 91 GLN A CA 1
ATOM 749 C C . GLN A 1 91 ? 6.014 1.563 15.541 1.00 94.38 91 GLN A C 1
ATOM 751 O O . GLN A 1 91 ? 5.867 1.338 16.735 1.00 94.38 91 GLN A O 1
ATOM 756 N N . THR A 1 92 ? 7.063 2.257 15.085 1.00 93.44 92 THR A N 1
ATOM 757 C CA . THR A 1 92 ? 8.237 2.556 15.929 1.00 93.44 92 THR A CA 1
ATOM 758 C C . THR A 1 92 ? 8.071 3.760 16.853 1.00 93.44 92 THR A C 1
ATOM 760 O O . THR A 1 92 ? 8.866 3.935 17.770 1.00 93.44 92 THR A O 1
ATOM 763 N N . SER A 1 93 ? 7.063 4.610 16.639 1.00 94.31 93 SER A N 1
ATOM 764 C CA . SER A 1 93 ? 6.760 5.726 17.542 1.00 94.31 93 SER A CA 1
ATOM 765 C C . SER A 1 93 ? 5.302 6.165 17.448 1.00 94.31 93 SER A C 1
ATOM 767 O O . SER A 1 93 ? 4.652 5.945 16.422 1.00 94.31 93 SER A O 1
ATOM 769 N N . SER A 1 94 ? 4.801 6.846 18.491 1.00 93.31 94 SER A N 1
ATOM 770 C CA . SER A 1 94 ? 3.434 7.401 18.491 1.00 93.31 94 SER A CA 1
ATOM 771 C C . SER A 1 94 ? 3.203 8.321 17.296 1.00 93.31 94 SER A C 1
ATOM 773 O O . SER A 1 94 ? 2.268 8.118 16.532 1.00 93.31 94 SER A O 1
ATOM 775 N N . LYS A 1 95 ? 4.136 9.245 17.035 1.00 93.81 95 LYS A N 1
ATOM 776 C CA . LYS A 1 95 ? 4.047 10.191 15.913 1.00 93.81 95 LYS A CA 1
ATOM 777 C C . LYS A 1 95 ? 3.941 9.493 14.553 1.00 93.81 95 LYS A C 1
ATOM 779 O O . LYS A 1 95 ? 3.171 9.913 13.691 1.00 93.81 95 LYS A O 1
ATOM 784 N N . ARG A 1 96 ? 4.720 8.428 14.322 1.00 94.88 96 ARG A N 1
ATOM 785 C CA . ARG A 1 96 ? 4.667 7.673 13.056 1.00 94.88 96 ARG A CA 1
ATOM 786 C C . ARG A 1 96 ? 3.372 6.873 12.929 1.00 94.88 96 ARG A C 1
ATOM 788 O O . ARG A 1 96 ? 2.818 6.807 11.830 1.00 94.88 96 ARG A O 1
ATOM 795 N N . ARG A 1 97 ? 2.877 6.325 14.039 1.00 95.56 97 ARG A N 1
ATOM 796 C CA . ARG A 1 97 ? 1.594 5.624 14.103 1.00 95.56 97 ARG A CA 1
ATOM 797 C C . ARG A 1 97 ? 0.435 6.571 13.824 1.00 95.56 97 ARG A C 1
ATOM 799 O O . ARG A 1 97 ? -0.343 6.298 12.921 1.00 95.56 97 ARG A O 1
ATOM 806 N N . GLU A 1 98 ? 0.373 7.713 14.496 1.00 94.31 98 GLU A N 1
ATOM 807 C CA . GLU A 1 98 ? -0.638 8.757 14.275 1.00 94.31 98 GLU A CA 1
ATOM 808 C C . GLU A 1 98 ? -0.660 9.226 12.817 1.00 94.31 98 GLU A C 1
ATOM 810 O O . GLU A 1 98 ? -1.715 9.277 12.188 1.00 94.31 98 GLU A O 1
ATOM 815 N N . LEU A 1 99 ? 0.510 9.477 12.221 1.00 94.62 99 LEU A N 1
ATOM 816 C CA . LEU A 1 99 ? 0.618 9.834 10.805 1.00 94.62 99 LEU A CA 1
ATOM 817 C C . LEU A 1 99 ? 0.093 8.736 9.870 1.00 94.62 99 LEU A C 1
ATOM 819 O O . LEU A 1 99 ? -0.473 9.033 8.813 1.00 94.62 99 LEU A O 1
ATOM 823 N N . HIS A 1 100 ? 0.318 7.470 10.203 1.00 96.31 100 HIS A N 1
ATOM 824 C CA . HIS A 1 100 ? -0.194 6.344 9.430 1.00 96.31 100 HIS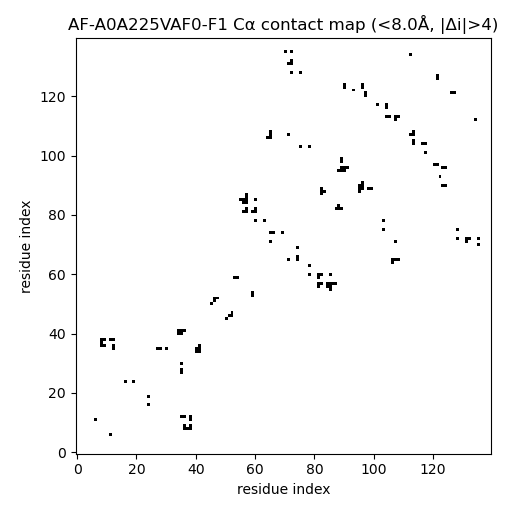 A CA 1
ATOM 825 C C . HIS A 1 100 ? -1.716 6.197 9.586 1.00 96.31 100 HIS A C 1
ATOM 827 O O . HIS A 1 100 ? -2.426 6.084 8.587 1.00 96.31 100 HIS A O 1
ATOM 833 N N . LEU A 1 101 ? -2.231 6.298 10.813 1.00 95.38 101 LEU A N 1
ATOM 834 C CA . LEU A 1 101 ? -3.661 6.209 11.110 1.00 95.38 101 LEU A CA 1
ATOM 835 C C . LEU A 1 101 ? -4.447 7.386 10.525 1.00 95.38 101 LEU A C 1
ATOM 837 O O . LEU A 1 101 ? -5.496 7.176 9.929 1.00 95.38 101 LEU A O 1
ATOM 841 N N . SER A 1 102 ? -3.906 8.603 10.558 1.00 94.25 102 SER A N 1
ATOM 842 C CA . SER A 1 102 ? -4.506 9.761 9.884 1.00 94.25 102 SER A CA 1
ATOM 843 C C . SER A 1 102 ? -4.683 9.516 8.378 1.00 94.25 102 SER A C 1
ATOM 845 O O . SER A 1 102 ? -5.713 9.863 7.796 1.00 94.25 102 SER A O 1
ATOM 847 N N . ARG A 1 103 ? -3.723 8.836 7.729 1.00 94.94 103 ARG A N 1
ATOM 848 C CA . ARG A 1 103 ? -3.855 8.442 6.314 1.00 94.94 103 ARG A CA 1
ATOM 849 C C . ARG A 1 103 ? -4.951 7.408 6.101 1.00 94.94 103 ARG A C 1
ATOM 851 O O . ARG A 1 103 ? -5.650 7.500 5.096 1.00 94.94 103 ARG A O 1
ATOM 858 N N . TYR A 1 104 ? -5.074 6.439 7.003 1.00 96.25 104 TYR A N 1
ATOM 859 C CA . TYR A 1 104 ? -6.151 5.454 6.976 1.00 96.25 104 TYR A CA 1
ATOM 860 C C . TYR A 1 104 ? -7.521 6.136 7.103 1.00 96.25 104 TYR A C 1
ATOM 862 O O . TYR A 1 104 ? -8.337 6.034 6.189 1.00 96.25 104 TYR A O 1
ATOM 870 N N . VAL A 1 105 ? -7.715 6.930 8.160 1.00 95.19 105 VAL A N 1
ATOM 871 C CA . VAL A 1 105 ? -8.960 7.650 8.475 1.00 95.19 105 VAL A CA 1
ATOM 872 C C . VAL A 1 105 ? -9.375 8.591 7.339 1.00 95.19 105 VAL A C 1
ATOM 874 O O . VAL A 1 105 ? -10.527 8.585 6.914 1.00 95.19 105 VAL A O 1
ATOM 877 N N . LYS A 1 106 ? -8.431 9.331 6.738 1.00 94.50 106 LYS A N 1
ATOM 878 C CA . LYS A 1 106 ? -8.712 10.210 5.585 1.00 94.50 106 LYS A CA 1
ATOM 879 C C . LYS A 1 106 ? -9.265 9.459 4.363 1.00 94.50 106 LYS A C 1
ATOM 881 O O . LYS A 1 106 ? -9.922 10.071 3.523 1.00 94.50 106 LYS A O 1
ATOM 886 N N . LYS A 1 107 ? -8.959 8.167 4.232 1.00 95.12 107 LYS A N 1
ATOM 887 C CA . LYS A 1 107 ? -9.315 7.322 3.082 1.00 95.12 107 LYS A CA 1
ATOM 888 C C . LYS A 1 107 ? -10.529 6.426 3.344 1.00 95.12 107 LYS A C 1
ATOM 890 O O . LYS A 1 107 ? -10.944 5.726 2.418 1.00 95.12 107 LYS A O 1
ATOM 895 N N . LEU A 1 108 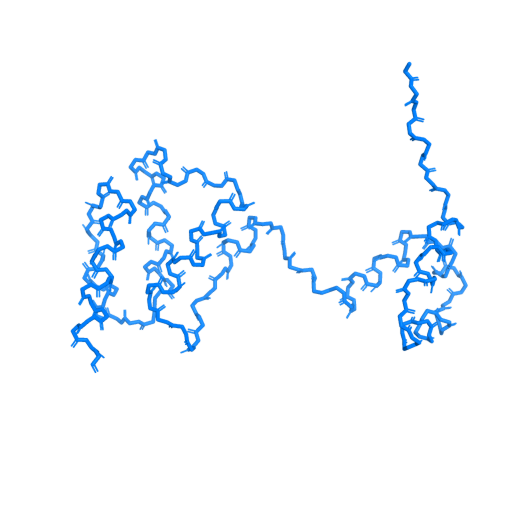? -11.078 6.446 4.560 1.00 94.69 108 LEU A N 1
ATOM 896 C CA . LEU A 1 108 ? -12.323 5.764 4.888 1.00 94.69 108 LEU A CA 1
ATOM 897 C C . LEU A 1 108 ? -13.507 6.405 4.167 1.00 94.69 108 LEU A C 1
ATOM 899 O O . LEU A 1 108 ? -13.554 7.619 3.967 1.00 94.69 108 LEU A O 1
ATOM 903 N N . LYS A 1 109 ? -14.459 5.557 3.778 1.00 92.25 109 LYS A N 1
ATOM 904 C CA . LYS A 1 109 ? -15.734 5.975 3.182 1.00 92.25 109 LYS A CA 1
ATOM 905 C C . LYS A 1 109 ? -16.843 6.129 4.218 1.00 92.25 109 LYS A C 1
ATOM 907 O O . LYS A 1 109 ? -17.728 6.951 4.028 1.00 92.25 109 LYS A O 1
ATOM 912 N N . ASP A 1 110 ? -16.781 5.340 5.285 1.00 91.06 110 ASP A N 1
ATOM 913 C CA . ASP A 1 110 ? -17.723 5.397 6.396 1.00 91.06 110 ASP A CA 1
ATOM 914 C C . ASP A 1 110 ? -17.466 6.659 7.228 1.00 91.06 110 ASP A C 1
ATOM 916 O O . ASP A 1 110 ? -16.418 6.798 7.862 1.00 91.06 110 ASP A O 1
ATOM 920 N N . VAL A 1 111 ? -18.416 7.593 7.179 1.00 90.56 111 VAL A N 1
ATOM 921 C CA . VAL A 1 111 ? -18.326 8.882 7.870 1.00 90.56 111 VAL A CA 1
ATOM 922 C C . VAL A 1 111 ? -18.429 8.707 9.385 1.00 90.56 111 VAL A C 1
ATOM 924 O O . VAL A 1 111 ? -17.686 9.367 10.106 1.00 90.56 111 VAL A O 1
ATOM 927 N N . GLN A 1 112 ? -19.283 7.802 9.874 1.00 89.62 112 GLN A N 1
ATOM 928 C CA . GLN A 1 112 ? -19.462 7.581 11.311 1.00 89.62 112 GLN A CA 1
ATOM 929 C C . GLN A 1 112 ? -18.202 6.970 11.922 1.00 89.62 112 GLN A C 1
ATOM 931 O O . GLN A 1 112 ? -17.679 7.484 12.912 1.00 89.62 112 GLN A O 1
ATOM 936 N N . LEU A 1 113 ? -17.658 5.931 11.282 1.00 91.69 113 LEU A N 1
ATOM 937 C CA . LEU A 1 113 ? -16.398 5.327 11.704 1.00 91.69 113 LEU A CA 1
ATOM 938 C C . LEU A 1 113 ? -15.245 6.330 11.622 1.00 91.69 113 LEU A C 1
ATOM 940 O O . LEU A 1 113 ? -14.396 6.370 12.510 1.00 91.69 113 LEU A O 1
ATOM 944 N N . LYS A 1 114 ? -15.206 7.159 10.574 1.00 93.12 114 LYS A N 1
ATOM 945 C CA . LYS A 1 114 ? -14.191 8.204 10.441 1.00 93.12 114 LYS A CA 1
ATOM 946 C C . LYS A 1 114 ? -14.230 9.159 11.634 1.00 93.12 114 LYS A C 1
ATOM 948 O O . LYS A 1 114 ? -13.196 9.346 12.264 1.00 93.12 114 LYS A O 1
ATOM 953 N N . THR A 1 115 ? -15.404 9.679 11.988 1.00 90.69 115 THR A N 1
ATOM 954 C CA . THR A 1 115 ? -15.579 10.555 13.155 1.00 90.69 115 THR A CA 1
ATOM 955 C C . THR A 1 115 ? -15.219 9.856 14.467 1.00 90.69 115 THR A C 1
ATOM 957 O O . THR A 1 115 ? -14.570 10.462 15.310 1.00 90.69 115 THR A O 1
ATOM 960 N N . ALA A 1 116 ? -15.564 8.575 14.632 1.00 89.12 116 ALA A N 1
ATOM 961 C CA . ALA A 1 116 ? -15.223 7.812 15.836 1.00 89.12 116 ALA A CA 1
ATOM 962 C C . ALA A 1 116 ? -13.707 7.595 16.013 1.00 89.12 116 ALA A C 1
ATOM 964 O O . ALA A 1 116 ? -13.216 7.490 17.136 1.00 89.12 116 ALA A O 1
ATOM 965 N N . LEU A 1 117 ? -12.964 7.507 14.906 1.00 90.88 117 LEU A N 1
ATOM 966 C CA . LEU A 1 117 ? -11.509 7.346 14.912 1.00 90.88 117 LEU A CA 1
ATOM 967 C C . LEU A 1 117 ? -10.758 8.686 14.945 1.00 90.88 117 LEU A C 1
ATOM 969 O O . LEU A 1 117 ? -9.593 8.723 15.346 1.00 90.88 117 LEU A O 1
ATOM 973 N N . GLU A 1 118 ? -11.384 9.778 14.503 1.00 87.06 118 GLU A N 1
ATOM 974 C CA . GLU A 1 118 ? -10.806 11.120 14.559 1.00 87.06 118 GLU A CA 1
ATOM 975 C C . GLU A 1 118 ? -10.612 11.565 16.018 1.00 87.06 118 GLU A C 1
ATOM 977 O O . GLU A 1 118 ? -11.495 11.445 16.860 1.00 87.06 118 GLU A O 1
ATOM 982 N N . GLY A 1 119 ? -9.413 12.059 16.339 1.00 77.31 119 GLY A N 1
ATOM 983 C CA . GLY A 1 119 ? -9.076 12.536 17.686 1.00 77.31 119 GLY A CA 1
ATOM 984 C C . GLY A 1 119 ? -8.712 11.446 18.701 1.00 77.31 119 GLY A C 1
ATOM 985 O O . GLY A 1 119 ? -8.211 11.780 19.772 1.00 77.31 119 GLY A O 1
ATOM 986 N N . HIS A 1 120 ? -8.878 10.159 18.376 1.00 85.31 120 HIS A N 1
ATOM 987 C CA . HIS A 1 120 ? -8.432 9.074 19.252 1.00 85.31 120 HIS A CA 1
ATOM 988 C C . HIS A 1 120 ? -6.927 8.806 19.112 1.00 85.31 120 HIS A C 1
ATOM 990 O O . HIS A 1 120 ? -6.418 8.517 18.025 1.00 85.31 120 HIS A O 1
ATOM 996 N N . GLN A 1 121 ? -6.208 8.846 20.236 1.00 87.38 121 GLN A N 1
ATOM 997 C CA . GLN A 1 121 ? -4.809 8.427 20.298 1.00 87.38 121 GLN A CA 1
ATOM 998 C C . GLN A 1 121 ? -4.713 6.936 20.612 1.00 87.38 121 GLN A C 1
ATOM 1000 O O . GLN A 1 121 ? -4.858 6.506 21.753 1.00 87.38 121 GLN A O 1
ATOM 1005 N N . PHE A 1 122 ? -4.423 6.145 19.583 1.00 90.50 122 PHE A N 1
ATOM 1006 C CA . PHE A 1 122 ? -4.210 4.710 19.732 1.00 90.50 122 PHE A CA 1
ATOM 1007 C C . PHE A 1 122 ? -2.790 4.404 20.209 1.00 90.50 122 PHE A C 1
ATOM 1009 O O . PHE A 1 122 ? -1.801 4.897 19.650 1.00 90.50 122 PHE A O 1
ATOM 1016 N N . GLN A 1 123 ? -2.675 3.523 21.197 1.00 91.31 123 GLN A N 1
ATOM 1017 C CA . GLN A 1 123 ? -1.400 3.077 21.759 1.00 91.31 123 GLN A CA 1
ATOM 1018 C C . GLN A 1 123 ? -0.719 2.031 20.875 1.00 91.31 123 GLN A C 1
ATOM 1020 O O . GLN A 1 123 ? 0.507 1.922 20.854 1.00 91.31 123 GLN A O 1
ATOM 1025 N N . SER A 1 124 ? -1.497 1.289 20.083 1.00 94.25 124 SER A N 1
ATOM 1026 C CA . SER A 1 124 ? -0.971 0.264 19.183 1.00 94.25 124 SER A CA 1
ATOM 1027 C C . SER A 1 124 ? -1.832 0.074 17.934 1.00 94.25 124 SER A C 1
ATOM 1029 O O . SER A 1 124 ? -2.980 0.502 17.862 1.00 94.25 124 SER A O 1
ATOM 1031 N N . ILE A 1 125 ? -1.266 -0.603 16.936 1.00 95.12 125 ILE A N 1
ATOM 1032 C CA . ILE A 1 125 ? -1.995 -1.029 15.732 1.00 95.12 125 ILE A CA 1
ATOM 1033 C C . ILE A 1 125 ? -3.045 -2.092 16.072 1.00 95.12 125 ILE A C 1
ATOM 1035 O O . ILE A 1 125 ? -4.143 -2.056 15.522 1.00 95.12 125 ILE A O 1
ATOM 1039 N N . SER A 1 126 ? -2.747 -2.977 17.026 1.00 95.06 126 SER A N 1
ATOM 1040 C CA . SER A 1 126 ? -3.673 -4.011 17.501 1.00 95.06 126 SER A CA 1
ATOM 1041 C C . SER A 1 126 ? -4.910 -3.425 18.188 1.00 95.06 126 SER A C 1
ATOM 1043 O O . SER A 1 126 ? -5.999 -3.985 18.096 1.00 95.06 126 SER A O 1
ATOM 1045 N N . GLU A 1 127 ? -4.772 -2.279 18.859 1.00 94.69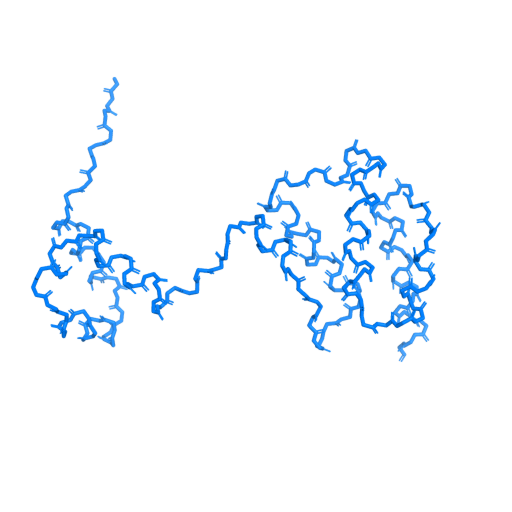 127 GLU A N 1
ATOM 1046 C CA . GLU A 1 127 ? -5.906 -1.577 19.463 1.00 94.69 127 GLU A CA 1
ATOM 1047 C C . GLU A 1 127 ? -6.892 -1.075 18.401 1.00 94.69 127 GLU A C 1
ATOM 1049 O O . GLU A 1 127 ? -8.096 -1.295 18.533 1.00 94.69 127 GLU A O 1
ATOM 1054 N N . VAL A 1 128 ? -6.377 -0.476 17.322 1.00 94.31 128 VAL A N 1
ATOM 1055 C CA . VAL A 1 128 ? -7.185 -0.044 16.169 1.00 94.31 128 VAL A CA 1
ATOM 1056 C C . VAL A 1 128 ? -7.883 -1.241 15.539 1.00 94.31 128 VAL A C 1
ATOM 1058 O O . VAL A 1 128 ? -9.084 -1.196 15.291 1.00 94.31 128 VAL A O 1
ATOM 1061 N N . GLU A 1 129 ? -7.153 -2.338 15.329 1.00 95.75 129 GLU A N 1
ATOM 1062 C CA . GLU A 1 129 ? -7.719 -3.568 14.781 1.00 95.75 129 GLU A CA 1
ATOM 1063 C C . GLU A 1 129 ? -8.902 -4.075 15.618 1.00 95.75 129 GLU A C 1
ATOM 1065 O O . GLU A 1 129 ? -9.950 -4.420 15.074 1.00 95.75 129 GLU A O 1
ATOM 1070 N N . ARG A 1 130 ? -8.767 -4.068 16.948 1.00 94.81 130 ARG A N 1
ATOM 1071 C CA . ARG A 1 130 ? -9.835 -4.476 17.866 1.00 94.81 130 ARG A CA 1
ATOM 1072 C C . ARG A 1 130 ? -11.074 -3.587 17.741 1.00 94.81 130 ARG A C 1
ATOM 1074 O O . ARG A 1 130 ? -12.184 -4.109 17.772 1.00 94.81 130 ARG A O 1
ATOM 1081 N N . VAL A 1 131 ? -10.898 -2.271 17.613 1.00 93.12 131 VAL A N 1
ATOM 1082 C CA . VAL A 1 131 ? -12.014 -1.326 17.418 1.00 93.12 131 VAL A CA 1
ATOM 1083 C C . VAL A 1 131 ? -12.714 -1.583 16.085 1.00 93.12 131 VAL A C 1
ATOM 1085 O O . VAL A 1 131 ? -13.938 -1.674 16.048 1.00 93.12 131 VAL A O 1
ATOM 1088 N N . LEU A 1 132 ? -11.947 -1.778 15.011 1.00 94.38 132 LEU A N 1
ATOM 1089 C CA . LEU A 1 132 ? -12.488 -2.066 13.683 1.00 94.38 132 LEU A CA 1
ATOM 1090 C C . LEU A 1 132 ? -13.268 -3.386 13.646 1.00 94.38 132 LEU A C 1
ATOM 1092 O O . LEU A 1 132 ? -14.345 -3.428 13.062 1.00 94.38 132 LEU A O 1
ATOM 1096 N N . ARG A 1 133 ? -12.773 -4.438 14.311 1.00 94.62 133 ARG A N 1
ATOM 1097 C CA . ARG A 1 133 ? -13.489 -5.720 14.430 1.00 94.62 133 ARG A CA 1
ATOM 1098 C C . ARG A 1 133 ? -14.842 -5.556 15.119 1.00 94.62 133 ARG A C 1
ATOM 1100 O O . ARG A 1 133 ? -15.845 -5.997 14.577 1.00 94.62 133 ARG A O 1
ATOM 1107 N N . ARG A 1 134 ? -14.883 -4.849 16.257 1.00 90.75 134 ARG A N 1
ATOM 1108 C CA . ARG A 1 134 ? -16.147 -4.567 16.961 1.00 90.75 134 ARG A CA 1
ATOM 1109 C C . ARG A 1 134 ? -17.121 -3.782 16.093 1.00 90.75 134 ARG A C 1
ATOM 1111 O O . ARG A 1 134 ? -18.309 -4.059 16.132 1.00 90.75 134 ARG A O 1
ATOM 1118 N N . HIS A 1 135 ? -16.624 -2.815 15.323 1.00 87.69 135 HIS A N 1
ATOM 1119 C CA . HIS A 1 135 ? -17.466 -2.066 14.398 1.00 87.69 135 HIS A CA 1
ATOM 1120 C C . HIS A 1 135 ? -18.080 -2.991 13.340 1.00 87.69 135 HIS A C 1
ATOM 1122 O O . HIS A 1 135 ? -19.278 -2.939 13.113 1.00 87.69 135 HIS A O 1
ATOM 1128 N N . GLU A 1 136 ? -17.296 -3.877 12.723 1.00 86.38 136 GLU A N 1
ATOM 1129 C CA . GLU A 1 136 ? -17.827 -4.826 11.734 1.00 86.38 136 GLU A CA 1
ATOM 1130 C C . GLU A 1 136 ? -18.838 -5.819 12.317 1.00 86.38 136 GLU A C 1
ATOM 1132 O O . GLU A 1 136 ? -19.786 -6.173 11.625 1.00 86.38 136 GLU A O 1
ATOM 1137 N N . ASP A 1 137 ? -18.675 -6.234 13.575 1.00 81.44 137 ASP A N 1
ATOM 1138 C CA . ASP A 1 137 ? -19.615 -7.144 14.240 1.00 81.44 137 ASP A CA 1
ATOM 1139 C C . ASP A 1 137 ? -20.960 -6.476 14.592 1.00 81.44 137 ASP A C 1
ATOM 1141 O O . ASP A 1 137 ? -21.966 -7.168 14.697 1.00 81.44 137 ASP A O 1
ATOM 1145 N N . VAL A 1 138 ? -21.001 -5.146 14.747 1.00 74.69 138 VAL A N 1
ATOM 1146 C CA . VAL A 1 138 ? -22.244 -4.382 14.991 1.00 74.69 138 VAL A CA 1
ATOM 1147 C C . VAL A 1 138 ? -23.078 -4.207 13.715 1.00 74.69 138 VAL A C 1
ATOM 1149 O O . VAL A 1 138 ? -24.293 -4.055 13.798 1.00 74.69 138 VAL A O 1
ATOM 1152 N N . TRP A 1 139 ? -22.440 -4.228 12.542 1.00 61.81 139 TRP A N 1
ATOM 1153 C CA . TRP A 1 139 ? -23.080 -3.960 11.246 1.00 61.81 139 TRP A CA 1
ATOM 1154 C C . TRP A 1 139 ? -23.162 -5.196 10.328 1.00 61.81 139 TRP A C 1
ATOM 1156 O O . TRP A 1 139 ? -23.356 -5.047 9.119 1.00 61.81 139 TRP A O 1
ATOM 1166 N N . ARG A 1 140 ? -22.985 -6.399 10.886 1.00 56.56 140 ARG A N 1
ATOM 1167 C CA . ARG A 1 140 ? -23.312 -7.680 10.239 1.00 56.56 140 ARG A CA 1
ATOM 1168 C C . ARG A 1 140 ? -24.760 -8.062 10.499 1.00 56.56 140 ARG A C 1
ATOM 1170 O O . ARG A 1 140 ? -25.358 -8.619 9.555 1.00 56.56 140 ARG A O 1
#

Foldseek 3Di:
DDDPDDDALVVVLVVVLVPDDPVVVVVLVPDDPVQSSGNVNVVVVCCVPPNPCPDQLVCCLQVPADDPPDALLRSLVVNVVSCVSNVQPLFPDQVSVVVSVVSSLVRDPDPVVSVVSPPDRDPGSVSVSVVSVVVVVVVD

Sequence (140 aa):
MAAQASWSDKVKIRQFRGRMPATIRDWYAQLPKSTRHNWKLLSTKFGKLYCRITGSYAEQYFTMKMRSSETALQFFYRLNAAAVKAENPFQTSSKRRELHLSRYVKKLKDVQLKTALEGHQFQSISEVERVLRRHEDVWR

Nearest PDB structures (foldseek):
  8uyo-assembly1_1  TM=4.887E-01  e=9.978E-02  Homo sapiens
  6gse-assembly1_A  TM=4.522E-01  e=1.239E-01  Rattus norvegicus
  6hww-assembly1_A  TM=4.211E-01  e=4.185E+00  Murine leukemia virus